Protein AF-A0A6V7WSK3-F1 (afdb_monomer_lite)

Sequence (96 aa):
MSAETRTNNNIIFVIPLVYVLLNFPYNLNITVINFFHLHKFDCWIPNLTFLNIFYINYATNFMLYTITSSQYREVFVQLWWLRKIPNRILIINLIM

Secondary structure (DSSP, 8-state):
--HHHHHHHHHHHHHHHHHHHHHHHHHHHHHHHHHTT-TTS-THHHHHHHHHHHHHHHHHHHHHHHHH-HHHHHHHHHHHHHTTS-THHHHHHHH-

Structure (mmCIF, N/CA/C/O backbone):
data_AF-A0A6V7WSK3-F1
#
_entry.id   AF-A0A6V7WSK3-F1
#
loop_
_atom_site.group_PDB
_atom_site.id
_atom_site.type_symbol
_atom_site.label_atom_id
_atom_site.label_alt_id
_atom_site.label_comp_id
_atom_site.label_asym_id
_atom_site.label_entity_id
_atom_site.label_seq_id
_atom_site.pdbx_PDB_ins_code
_atom_site.Cartn_x
_atom_site.Cartn_y
_atom_site.Cartn_z
_atom_site.occupancy
_atom_site.B_iso_or_equiv
_atom_site.auth_seq_id
_atom_site.auth_comp_id
_atom_site.auth_asym_id
_atom_site.auth_atom_id
_atom_site.pdbx_PDB_model_num
ATOM 1 N N . MET A 1 1 ? -24.771 -13.654 7.579 1.00 52.31 1 MET A N 1
ATOM 2 C CA . MET A 1 1 ? -23.318 -13.372 7.558 1.00 52.31 1 MET A CA 1
ATOM 3 C C . MET A 1 1 ? -23.090 -12.115 8.379 1.00 52.31 1 MET A C 1
ATOM 5 O O . MET A 1 1 ? -23.739 -11.119 8.076 1.00 52.31 1 MET A O 1
ATOM 9 N N . SER A 1 2 ? -22.308 -12.178 9.462 1.00 67.25 2 SER A N 1
ATOM 10 C CA . SER A 1 2 ? -22.125 -11.022 10.352 1.00 67.25 2 SER A CA 1
ATOM 11 C C . SER A 1 2 ? -21.280 -9.943 9.662 1.00 67.25 2 SER A C 1
ATOM 13 O O . SER A 1 2 ? -20.553 -10.225 8.703 1.00 67.25 2 SER A O 1
ATOM 15 N N . ALA A 1 3 ? -21.393 -8.693 10.117 1.00 60.94 3 ALA A N 1
ATOM 16 C CA . ALA A 1 3 ? -20.615 -7.578 9.574 1.00 60.94 3 ALA A CA 1
ATOM 17 C C . ALA A 1 3 ? -19.095 -7.836 9.651 1.00 60.94 3 ALA A C 1
ATOM 19 O O . ALA A 1 3 ? -18.377 -7.485 8.719 1.00 60.94 3 ALA A O 1
ATOM 20 N N . GLU A 1 4 ? -18.636 -8.549 10.686 1.00 59.78 4 GLU A N 1
ATOM 21 C CA . GLU A 1 4 ? -17.241 -8.983 10.863 1.00 59.78 4 GLU A CA 1
ATOM 22 C C . GLU A 1 4 ? -16.775 -10.009 9.827 1.00 59.78 4 GLU A C 1
ATOM 24 O O . GLU A 1 4 ? -15.646 -9.948 9.342 1.00 59.78 4 GLU A O 1
ATOM 29 N N . THR A 1 5 ? -17.635 -10.954 9.431 1.00 61.69 5 THR A N 1
ATOM 30 C CA . THR A 1 5 ? -17.261 -11.924 8.388 1.00 61.69 5 THR A CA 1
ATOM 31 C C . THR A 1 5 ? -17.111 -11.239 7.026 1.00 61.69 5 THR A C 1
ATOM 33 O O . THR A 1 5 ? -16.292 -11.646 6.206 1.00 61.69 5 THR A O 1
ATOM 36 N N . ARG A 1 6 ? -17.889 -10.175 6.775 1.00 60.34 6 ARG A N 1
ATOM 37 C CA . ARG A 1 6 ? -17.784 -9.354 5.559 1.00 60.34 6 ARG A CA 1
ATOM 38 C C . ARG A 1 6 ? -16.509 -8.508 5.533 1.00 60.34 6 ARG A C 1
ATOM 40 O O . ARG A 1 6 ? -15.861 -8.447 4.493 1.00 60.34 6 ARG A O 1
ATOM 47 N N . THR A 1 7 ? -16.131 -7.877 6.644 1.00 64.38 7 THR A N 1
ATOM 48 C CA . THR A 1 7 ? -14.900 -7.073 6.717 1.00 64.38 7 THR A CA 1
ATOM 49 C C . THR A 1 7 ? -13.646 -7.933 6.605 1.00 64.38 7 THR A C 1
ATOM 51 O O . THR A 1 7 ? -12.757 -7.587 5.831 1.00 64.38 7 THR A O 1
ATOM 54 N N . ASN A 1 8 ? -13.599 -9.089 7.272 1.00 65.50 8 ASN A N 1
ATOM 55 C CA . ASN A 1 8 ? -12.458 -10.003 7.173 1.00 65.50 8 ASN A CA 1
ATOM 56 C C . ASN A 1 8 ? -12.274 -10.558 5.758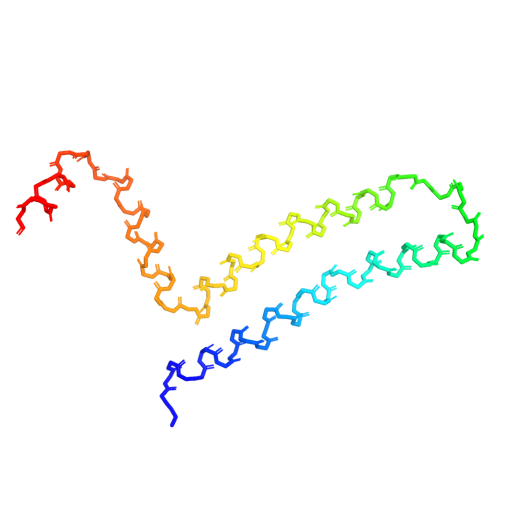 1.00 65.50 8 ASN A C 1
ATOM 58 O O . ASN A 1 8 ? -11.156 -10.569 5.249 1.00 65.50 8 ASN A O 1
ATOM 62 N N . ASN A 1 9 ? -13.361 -10.930 5.077 1.00 69.88 9 ASN A N 1
ATOM 63 C CA . ASN A 1 9 ? -13.266 -11.360 3.683 1.00 69.88 9 ASN A CA 1
ATOM 64 C C . ASN A 1 9 ? -12.776 -10.226 2.774 1.00 69.88 9 ASN A C 1
ATOM 66 O O . ASN A 1 9 ? -11.911 -10.455 1.935 1.00 69.88 9 ASN A O 1
ATOM 70 N N . ASN A 1 10 ? -13.248 -8.992 2.973 1.00 69.31 10 ASN A N 1
ATOM 71 C CA . ASN A 1 10 ? -12.769 -7.851 2.191 1.00 69.31 10 ASN A CA 1
ATOM 72 C C . ASN A 1 10 ? -11.271 -7.587 2.408 1.00 69.31 10 ASN A C 1
ATOM 74 O O . ASN A 1 10 ? -10.570 -7.305 1.444 1.00 69.31 10 ASN A O 1
ATOM 78 N N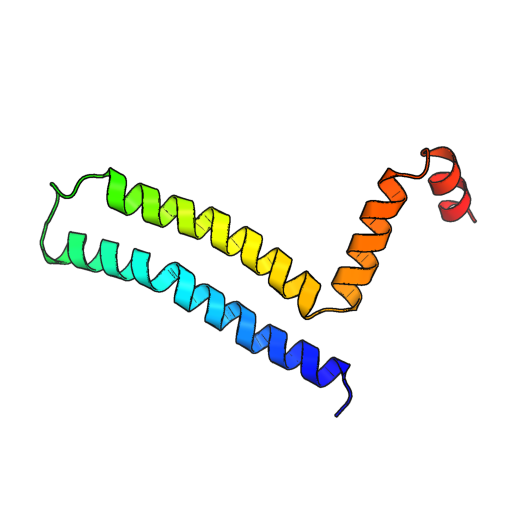 . ILE A 1 11 ? -10.756 -7.729 3.633 1.00 74.00 11 ILE A N 1
ATOM 79 C CA . ILE A 1 11 ? -9.321 -7.579 3.935 1.00 74.00 11 ILE A CA 1
ATOM 80 C C . ILE A 1 11 ? -8.481 -8.587 3.147 1.00 74.00 11 ILE A C 1
ATOM 82 O O . ILE A 1 11 ? -7.482 -8.211 2.532 1.00 74.00 11 ILE A O 1
ATOM 86 N N . ILE A 1 12 ? -8.918 -9.849 3.128 1.00 76.69 12 ILE A N 1
ATOM 87 C CA . ILE A 1 12 ? -8.211 -10.953 2.466 1.00 76.69 12 ILE A CA 1
ATOM 88 C C . ILE A 1 12 ? -8.109 -10.734 0.951 1.00 76.69 12 ILE A C 1
ATOM 90 O O . ILE A 1 12 ? -7.120 -11.147 0.354 1.00 76.69 12 ILE A O 1
ATOM 94 N N . PHE A 1 13 ? -9.075 -10.055 0.324 1.00 79.19 13 PHE A N 1
ATOM 95 C CA . PHE A 1 13 ? -9.030 -9.764 -1.115 1.00 79.19 13 PHE A CA 1
ATOM 96 C C . PHE A 1 13 ? -8.399 -8.409 -1.452 1.00 79.19 13 PHE A C 1
ATOM 98 O O . PHE A 1 13 ? -7.664 -8.303 -2.433 1.00 79.19 13 PHE A O 1
ATOM 105 N N . VAL A 1 14 ? -8.652 -7.370 -0.654 1.00 81.12 14 VAL A N 1
ATOM 106 C CA . VAL A 1 14 ? -8.209 -6.001 -0.960 1.00 81.12 14 VAL A CA 1
ATOM 107 C C . VAL A 1 14 ? -6.702 -5.837 -0.761 1.00 81.12 14 VAL A C 1
ATOM 109 O O . VAL A 1 14 ? -6.059 -5.200 -1.592 1.00 81.12 14 VAL A O 1
ATOM 112 N N . ILE A 1 15 ? -6.115 -6.432 0.284 1.00 79.81 15 ILE A N 1
ATOM 113 C CA . ILE A 1 15 ? -4.674 -6.291 0.552 1.00 79.81 15 ILE A CA 1
ATOM 114 C C . ILE A 1 15 ? -3.826 -6.906 -0.577 1.00 79.81 15 ILE A C 1
ATOM 116 O O . ILE A 1 15 ? -2.972 -6.198 -1.119 1.00 79.81 15 ILE A O 1
ATOM 120 N N . PRO A 1 16 ? -4.059 -8.160 -1.018 1.00 81.88 16 PRO A N 1
ATOM 121 C CA . PRO A 1 16 ? -3.310 -8.727 -2.138 1.00 81.88 16 PRO A CA 1
ATOM 122 C C . PRO A 1 16 ? -3.545 -7.984 -3.455 1.00 81.88 16 PRO A C 1
ATOM 124 O O . PRO A 1 16 ? -2.605 -7.801 -4.225 1.00 81.88 16 PRO A O 1
ATOM 127 N N . LEU A 1 17 ? -4.772 -7.515 -3.712 1.00 83.25 17 LEU A N 1
ATOM 128 C CA . LEU A 1 17 ? -5.092 -6.753 -4.922 1.00 83.25 17 LEU A CA 1
ATOM 129 C C . LEU A 1 17 ? -4.275 -5.456 -4.996 1.00 83.25 17 LEU A C 1
ATOM 131 O O . LEU A 1 17 ? -3.640 -5.170 -6.010 1.00 83.25 17 LEU A O 1
ATOM 135 N N . VAL A 1 18 ? -4.264 -4.687 -3.907 1.00 83.50 18 VAL A N 1
ATOM 136 C CA . VAL A 1 18 ? -3.508 -3.434 -3.804 1.00 83.50 18 VAL A CA 1
ATOM 137 C C . VAL A 1 18 ? -2.008 -3.698 -3.903 1.00 83.50 18 VAL A C 1
ATOM 139 O O . VAL A 1 18 ? -1.305 -2.972 -4.604 1.00 83.50 18 VAL A O 1
ATOM 142 N N . TYR A 1 19 ? -1.523 -4.775 -3.282 1.00 82.69 19 TYR A N 1
ATOM 143 C CA . TYR A 1 19 ? -0.131 -5.194 -3.404 1.00 82.69 19 TYR A CA 1
ATOM 144 C C . TYR A 1 19 ? 0.257 -5.466 -4.865 1.00 82.69 19 TYR A C 1
ATOM 146 O O . TYR A 1 19 ? 1.287 -4.971 -5.324 1.00 82.69 19 TYR A O 1
ATOM 154 N N . VAL A 1 20 ? -0.559 -6.209 -5.617 1.00 83.31 20 VAL A N 1
ATOM 155 C CA . VAL A 1 20 ? -0.290 -6.498 -7.034 1.00 83.31 20 VAL A CA 1
ATOM 156 C C . VAL A 1 20 ? -0.307 -5.215 -7.863 1.00 83.31 20 VAL A C 1
ATOM 158 O O . VAL A 1 20 ? 0.629 -4.985 -8.624 1.00 83.31 20 VAL A O 1
ATOM 161 N N . LEU A 1 21 ? -1.312 -4.352 -7.684 1.00 83.38 21 LEU A N 1
ATOM 162 C CA . LEU A 1 21 ? -1.429 -3.095 -8.433 1.00 83.38 21 LEU A CA 1
ATOM 163 C C . LEU A 1 21 ? -0.248 -2.151 -8.192 1.00 83.38 21 LEU A C 1
ATOM 165 O O . LEU A 1 21 ? 0.239 -1.533 -9.135 1.00 83.38 21 LEU A O 1
ATOM 169 N N . LEU A 1 22 ? 0.236 -2.061 -6.951 1.00 81.00 22 LEU A N 1
ATOM 170 C CA . LEU A 1 22 ? 1.381 -1.217 -6.616 1.00 81.00 22 LEU A CA 1
ATOM 171 C C . LEU A 1 22 ? 2.699 -1.795 -7.144 1.00 81.00 22 LEU A C 1
ATOM 173 O O . LEU A 1 22 ? 3.538 -1.035 -7.612 1.00 81.00 22 LEU A O 1
ATOM 177 N N . ASN A 1 23 ? 2.894 -3.116 -7.117 1.00 80.50 23 ASN A N 1
ATOM 178 C CA . ASN A 1 23 ? 4.150 -3.736 -7.562 1.00 80.50 23 ASN A CA 1
ATOM 179 C C . ASN A 1 23 ? 4.227 -3.973 -9.081 1.00 80.50 23 ASN A C 1
ATOM 181 O O . ASN A 1 23 ? 5.325 -4.099 -9.628 1.00 80.50 23 ASN A O 1
ATOM 185 N N . PHE A 1 24 ? 3.088 -4.031 -9.776 1.00 81.88 24 PHE A N 1
ATOM 186 C CA . PHE A 1 24 ? 3.025 -4.328 -11.209 1.00 81.88 24 PHE A CA 1
ATOM 187 C C . PHE A 1 24 ? 3.881 -3.386 -12.081 1.00 81.88 24 PHE A C 1
ATOM 189 O O . PHE A 1 24 ? 4.665 -3.900 -12.883 1.00 81.88 24 PHE A O 1
ATOM 196 N N . PRO A 1 25 ? 3.838 -2.046 -11.914 1.00 79.06 25 PRO A N 1
ATOM 197 C CA . PRO A 1 25 ? 4.632 -1.131 -12.734 1.00 79.06 25 PRO A CA 1
ATOM 198 C C . PRO A 1 25 ? 6.140 -1.356 -12.598 1.00 79.06 25 PRO A C 1
ATOM 200 O O . PRO A 1 25 ? 6.863 -1.285 -13.586 1.00 79.06 25 PRO A O 1
ATOM 203 N N . TYR A 1 26 ? 6.624 -1.667 -11.393 1.00 78.12 26 TYR A N 1
ATOM 204 C CA . TYR A 1 26 ? 8.045 -1.916 -11.145 1.00 78.12 26 TYR A CA 1
ATOM 205 C C . TYR A 1 26 ? 8.527 -3.234 -11.738 1.00 78.12 26 TYR A C 1
ATOM 207 O O . TYR A 1 26 ? 9.550 -3.258 -12.421 1.00 78.12 26 TYR A O 1
ATOM 215 N N . ASN A 1 27 ? 7.756 -4.309 -11.558 1.00 80.31 27 ASN A N 1
ATOM 216 C CA . ASN A 1 27 ? 8.074 -5.606 -12.153 1.00 80.31 27 ASN A CA 1
ATOM 217 C C . ASN A 1 27 ? 8.080 -5.538 -13.688 1.00 80.31 27 ASN A C 1
ATOM 219 O O . ASN A 1 27 ? 8.949 -6.127 -14.334 1.00 80.31 27 ASN A O 1
ATOM 223 N N . LEU A 1 28 ? 7.151 -4.778 -14.277 1.00 82.19 28 LEU A N 1
ATOM 224 C CA . LEU A 1 28 ? 7.116 -4.531 -15.717 1.00 82.19 28 LEU A CA 1
ATOM 225 C C . LEU A 1 28 ? 8.348 -3.737 -16.172 1.00 82.19 28 LEU A C 1
ATOM 227 O O . LEU A 1 28 ? 8.992 -4.124 -17.144 1.00 82.19 28 LEU A O 1
ATOM 231 N N . ASN A 1 29 ? 8.727 -2.687 -15.439 1.00 76.75 29 ASN A N 1
ATOM 232 C CA . ASN A 1 29 ? 9.887 -1.858 -15.768 1.00 76.75 29 ASN A CA 1
ATOM 233 C C . ASN A 1 29 ? 11.201 -2.662 -15.741 1.00 76.75 29 ASN A C 1
ATOM 235 O O . ASN A 1 29 ? 11.982 -2.599 -16.687 1.00 76.75 29 ASN A O 1
ATOM 239 N N . ILE A 1 30 ? 11.410 -3.503 -14.718 1.00 77.50 30 ILE A N 1
ATOM 240 C CA . ILE A 1 30 ? 12.576 -4.404 -14.649 1.00 77.50 30 ILE A CA 1
ATOM 241 C C . ILE A 1 30 ? 12.590 -5.382 -15.823 1.00 77.50 30 ILE A C 1
ATOM 243 O O . ILE A 1 30 ? 13.637 -5.612 -16.428 1.00 77.50 30 ILE A O 1
ATOM 247 N N . THR A 1 31 ? 11.434 -5.958 -16.153 1.00 81.12 31 THR A N 1
ATOM 248 C CA . THR A 1 31 ? 11.328 -6.947 -17.230 1.00 81.12 31 THR A CA 1
ATOM 249 C C . THR A 1 31 ? 11.669 -6.320 -18.581 1.00 81.12 31 THR A C 1
ATOM 251 O O . THR A 1 31 ? 12.429 -6.907 -19.345 1.00 81.12 31 THR A O 1
ATOM 254 N N . VAL A 1 32 ? 11.184 -5.105 -18.856 1.00 80.38 32 VAL A N 1
ATOM 255 C CA . VAL A 1 32 ? 11.507 -4.352 -20.079 1.00 80.38 32 VAL A CA 1
ATOM 256 C C . VAL A 1 32 ? 12.998 -4.004 -20.137 1.00 80.38 32 VAL A C 1
ATOM 258 O O . VAL A 1 32 ? 13.633 -4.231 -21.165 1.00 80.38 32 VAL A O 1
ATOM 261 N N . ILE A 1 33 ? 13.588 -3.519 -19.040 1.00 77.38 33 ILE A N 1
ATOM 262 C CA . ILE A 1 33 ? 15.023 -3.188 -18.986 1.00 77.38 33 ILE A CA 1
ATOM 263 C C . ILE A 1 33 ? 15.884 -4.422 -19.280 1.00 77.38 33 ILE A C 1
ATOM 265 O O . ILE A 1 33 ? 16.804 -4.348 -20.099 1.00 77.38 33 ILE A O 1
ATOM 269 N N . ASN A 1 34 ? 15.557 -5.554 -18.649 1.00 76.69 34 ASN A N 1
ATOM 270 C CA . ASN A 1 34 ? 16.278 -6.810 -18.829 1.00 76.69 34 ASN A CA 1
ATOM 271 C C . ASN A 1 34 ? 16.094 -7.385 -20.240 1.00 76.69 34 ASN A C 1
ATOM 273 O O . ASN A 1 34 ? 17.058 -7.873 -20.820 1.00 76.69 34 ASN A O 1
ATOM 277 N N . PHE A 1 35 ? 14.884 -7.313 -20.804 1.00 80.25 35 PHE A N 1
ATOM 278 C CA . PHE A 1 35 ? 14.576 -7.872 -22.123 1.00 80.25 35 PHE A CA 1
ATOM 279 C C . PHE A 1 35 ? 15.246 -7.100 -23.265 1.00 80.25 35 PHE A C 1
ATOM 281 O O . PHE A 1 35 ? 15.752 -7.699 -24.209 1.00 80.25 35 PHE A O 1
ATOM 288 N N . PHE A 1 36 ? 15.280 -5.770 -23.180 1.00 79.75 36 PHE A N 1
ATOM 289 C CA . PHE A 1 36 ? 15.853 -4.924 -24.229 1.00 79.75 36 PHE A CA 1
ATOM 290 C C . PHE A 1 36 ? 17.335 -4.575 -24.002 1.00 79.75 36 PHE A C 1
ATOM 292 O O . PHE A 1 36 ? 17.882 -3.763 -24.747 1.00 79.75 36 PHE A O 1
ATOM 299 N N . HIS A 1 37 ? 17.995 -5.155 -22.987 1.00 67.94 37 HIS A N 1
ATOM 300 C CA . HIS A 1 37 ? 19.373 -4.817 -22.592 1.00 67.94 37 HIS A CA 1
ATOM 301 C C . HIS A 1 37 ? 19.606 -3.303 -22.467 1.00 67.94 37 HIS A C 1
ATOM 303 O O . HIS A 1 37 ? 20.664 -2.766 -22.812 1.00 67.94 37 HIS A O 1
ATOM 309 N N . LEU A 1 38 ? 18.596 -2.595 -21.961 1.00 67.62 38 LEU A N 1
ATOM 310 C CA . LEU A 1 38 ? 18.587 -1.144 -21.837 1.00 67.62 38 LEU A CA 1
ATOM 311 C C . LEU A 1 38 ? 19.400 -0.710 -20.610 1.00 67.62 38 LEU A C 1
ATOM 313 O O . LEU A 1 38 ? 18.901 -0.047 -19.708 1.00 67.62 38 LEU A O 1
ATOM 317 N N . HIS A 1 39 ? 20.688 -1.056 -20.578 1.00 62.53 39 HIS A N 1
ATOM 318 C CA . HIS A 1 39 ? 21.606 -0.726 -19.481 1.00 62.53 39 HIS A CA 1
ATOM 319 C C . HIS A 1 39 ? 21.846 0.784 -19.308 1.00 62.53 39 HIS A C 1
ATOM 321 O O . HIS A 1 39 ? 22.433 1.200 -18.314 1.00 62.53 39 HIS A O 1
ATOM 327 N N . LYS A 1 40 ? 21.402 1.604 -20.270 1.00 59.66 40 LYS A N 1
ATOM 328 C CA . LYS A 1 40 ? 21.477 3.070 -20.223 1.00 59.66 40 LYS A CA 1
ATOM 329 C C . LYS A 1 40 ? 20.179 3.748 -19.786 1.00 59.66 40 LYS A C 1
ATOM 331 O O . LYS A 1 40 ? 20.150 4.974 -19.768 1.00 59.66 40 LYS A O 1
ATOM 336 N N . PHE A 1 41 ? 19.115 3.004 -19.469 1.00 58.25 41 PHE A N 1
ATOM 337 C CA . PHE A 1 41 ? 17.952 3.636 -18.849 1.00 58.25 41 PHE A CA 1
ATOM 338 C C . PHE A 1 41 ? 18.392 4.243 -17.521 1.00 58.25 41 PHE A C 1
ATOM 340 O O . PHE A 1 41 ? 18.948 3.540 -16.676 1.00 58.25 41 PHE A O 1
ATOM 347 N N . ASP A 1 42 ? 18.182 5.553 -17.386 1.00 59.59 42 ASP A N 1
ATOM 348 C CA . ASP A 1 42 ? 18.532 6.335 -16.210 1.00 59.59 42 ASP A CA 1
ATOM 349 C C . ASP A 1 42 ? 18.160 5.562 -14.943 1.00 59.59 42 ASP A C 1
ATOM 351 O O . ASP A 1 42 ? 16.983 5.322 -14.664 1.00 59.59 42 ASP A O 1
ATOM 355 N N . CYS A 1 43 ? 19.174 5.170 -14.168 1.00 62.50 43 CYS A N 1
ATOM 356 C CA . CYS A 1 43 ? 19.050 4.404 -12.922 1.00 62.50 43 CYS A CA 1
ATOM 357 C C . CYS A 1 43 ? 18.085 5.043 -11.902 1.00 62.50 43 CYS A C 1
ATOM 359 O O . CYS A 1 43 ? 17.633 4.400 -10.955 1.00 62.50 43 CYS A O 1
ATOM 361 N N . TRP A 1 44 ? 17.727 6.301 -12.136 1.00 63.88 44 TRP A N 1
ATOM 362 C CA . TRP A 1 44 ? 16.714 7.080 -11.448 1.00 63.88 44 TRP A CA 1
ATOM 363 C C . TRP A 1 44 ? 15.301 6.514 -11.587 1.00 63.88 44 TRP A C 1
ATOM 365 O O . TRP A 1 44 ? 14.583 6.481 -10.593 1.00 63.88 44 TRP A O 1
ATOM 375 N N . ILE A 1 45 ? 14.892 6.043 -12.771 1.00 68.44 45 ILE A N 1
ATOM 376 C CA . ILE A 1 45 ? 13.510 5.587 -13.002 1.00 68.44 45 ILE A CA 1
ATOM 377 C C . ILE A 1 45 ? 13.217 4.308 -12.196 1.00 68.44 45 ILE A C 1
ATOM 379 O O . ILE A 1 45 ? 12.247 4.322 -11.433 1.00 68.44 45 ILE A O 1
ATOM 383 N N . PRO A 1 46 ? 14.047 3.242 -12.255 1.00 67.19 46 PRO A N 1
ATOM 384 C CA . PRO A 1 46 ? 13.843 2.047 -11.436 1.00 67.19 46 PRO A CA 1
ATOM 385 C C . PRO A 1 46 ? 13.891 2.350 -9.934 1.00 67.19 46 PRO A C 1
ATOM 387 O O . PRO A 1 46 ? 13.035 1.870 -9.189 1.00 67.19 46 PRO A O 1
ATOM 390 N N . ASN A 1 47 ? 14.828 3.199 -9.496 1.00 69.62 47 ASN A N 1
ATOM 391 C CA . ASN A 1 47 ? 14.972 3.584 -8.089 1.00 69.62 47 ASN A CA 1
ATOM 392 C C . ASN A 1 47 ? 13.770 4.380 -7.568 1.00 69.62 47 ASN A C 1
ATOM 394 O O . ASN A 1 47 ? 13.274 4.089 -6.481 1.00 69.62 47 ASN A O 1
ATOM 398 N N . LEU A 1 48 ? 13.259 5.344 -8.338 1.00 70.94 48 LEU A N 1
ATOM 399 C CA . LEU A 1 48 ? 12.063 6.107 -7.975 1.00 70.94 48 LEU A CA 1
ATOM 400 C C . LEU A 1 48 ? 10.825 5.216 -7.926 1.00 70.94 48 LEU A C 1
ATOM 402 O O . LEU A 1 48 ? 10.023 5.348 -7.003 1.00 70.94 48 LEU A O 1
ATOM 406 N N . THR A 1 49 ? 10.673 4.286 -8.876 1.00 72.31 49 THR A N 1
ATOM 407 C CA . THR A 1 49 ? 9.569 3.318 -8.825 1.00 72.31 49 THR A CA 1
ATOM 408 C C . THR A 1 49 ? 9.676 2.396 -7.615 1.00 72.31 49 THR A C 1
ATOM 410 O O . THR A 1 49 ? 8.681 2.210 -6.924 1.00 72.31 49 THR A O 1
ATOM 413 N N . PHE A 1 50 ? 10.869 1.891 -7.288 1.00 73.69 50 PHE A N 1
ATOM 414 C CA . PHE A 1 50 ? 11.082 1.051 -6.109 1.00 73.69 50 PHE A CA 1
ATOM 415 C C . PHE A 1 50 ? 10.747 1.790 -4.810 1.00 73.69 50 PHE A C 1
ATOM 417 O O . PHE A 1 50 ? 10.001 1.286 -3.973 1.00 73.69 50 PHE A O 1
ATOM 424 N N . LEU A 1 51 ? 11.268 3.009 -4.661 1.00 74.06 51 LEU A N 1
ATOM 425 C CA . LEU A 1 51 ? 11.115 3.799 -3.447 1.00 74.06 51 LEU A CA 1
ATOM 426 C C . LEU A 1 51 ? 9.657 4.225 -3.232 1.00 74.06 51 LEU A C 1
ATOM 428 O O . LEU A 1 51 ? 9.126 4.070 -2.132 1.00 74.06 51 LEU A O 1
ATOM 432 N N . ASN A 1 52 ? 8.983 4.684 -4.292 1.00 69.69 52 ASN A N 1
ATOM 433 C CA . ASN A 1 52 ? 7.557 4.998 -4.230 1.00 69.69 52 ASN A CA 1
ATOM 434 C C . ASN A 1 52 ? 6.732 3.767 -3.865 1.00 69.69 52 ASN A C 1
ATOM 436 O O . ASN A 1 52 ? 5.866 3.861 -3.004 1.00 69.69 52 ASN A O 1
ATOM 440 N N . ILE A 1 53 ? 7.014 2.605 -4.452 1.00 79.06 53 ILE A N 1
ATOM 441 C CA . ILE A 1 53 ? 6.264 1.387 -4.135 1.00 79.06 53 ILE A CA 1
ATOM 442 C C . ILE A 1 53 ? 6.498 0.968 -2.693 1.00 79.06 53 ILE A C 1
ATOM 444 O O . ILE A 1 53 ? 5.534 0.656 -2.006 1.00 79.06 53 ILE A O 1
ATOM 448 N N . PHE A 1 54 ? 7.733 1.007 -2.197 1.00 74.69 54 PHE A N 1
ATOM 449 C CA . PHE A 1 54 ? 8.024 0.598 -0.828 1.00 74.69 54 PHE A CA 1
ATOM 450 C C . PHE A 1 54 ? 7.286 1.468 0.201 1.00 74.69 54 PHE A C 1
ATOM 452 O O . PHE A 1 54 ? 6.584 0.946 1.071 1.00 74.69 54 PHE A O 1
ATOM 459 N N . TYR A 1 55 ? 7.379 2.795 0.071 1.00 76.69 55 TYR A N 1
ATOM 460 C CA . TYR A 1 55 ? 6.731 3.714 1.007 1.00 76.69 55 TYR A CA 1
ATOM 461 C C . TYR A 1 55 ? 5.209 3.734 0.863 1.00 76.69 55 TYR A C 1
ATOM 463 O O . TYR A 1 55 ? 4.499 3.695 1.871 1.00 76.69 55 TYR A O 1
ATOM 471 N N . ILE A 1 56 ? 4.695 3.755 -0.371 1.00 81.06 56 ILE A N 1
ATOM 472 C CA . ILE A 1 56 ? 3.250 3.789 -0.616 1.00 81.06 56 ILE A CA 1
ATOM 473 C C . ILE A 1 56 ? 2.617 2.480 -0.155 1.00 81.06 56 ILE A C 1
ATOM 475 O O . ILE A 1 56 ? 1.622 2.525 0.551 1.00 81.06 56 ILE A O 1
ATOM 479 N N . ASN A 1 57 ? 3.211 1.323 -0.444 1.00 79.38 57 ASN A N 1
ATOM 480 C CA . ASN A 1 57 ? 2.636 0.030 -0.068 1.00 79.38 57 ASN A CA 1
ATOM 481 C C . ASN A 1 57 ? 2.549 -0.134 1.459 1.00 79.38 57 ASN A C 1
ATOM 483 O O . ASN A 1 57 ? 1.523 -0.567 1.983 1.00 79.38 57 ASN A O 1
ATOM 487 N N . TYR A 1 58 ? 3.566 0.314 2.201 1.00 77.38 58 TYR A N 1
ATOM 488 C CA . TYR A 1 58 ? 3.516 0.297 3.665 1.00 77.38 58 TYR A CA 1
ATOM 489 C C . TYR A 1 58 ? 2.433 1.236 4.224 1.00 77.38 58 TYR A C 1
ATOM 491 O O . TYR A 1 58 ? 1.648 0.842 5.091 1.00 77.38 58 TYR A O 1
ATOM 499 N N . ALA A 1 59 ? 2.340 2.460 3.694 1.00 82.69 59 ALA A N 1
ATOM 500 C CA . ALA A 1 59 ? 1.317 3.424 4.094 1.00 82.69 59 ALA A CA 1
ATOM 501 C C . ALA A 1 59 ? -0.102 2.953 3.729 1.00 82.69 59 ALA A C 1
ATOM 503 O O . ALA A 1 59 ? -1.032 3.091 4.526 1.00 82.69 59 ALA A O 1
ATOM 504 N N . THR A 1 60 ? -0.276 2.355 2.550 1.00 82.69 60 THR A N 1
ATOM 505 C CA . THR A 1 60 ? -1.563 1.837 2.091 1.00 82.69 60 THR A CA 1
ATOM 506 C C . THR A 1 60 ? -2.008 0.647 2.928 1.00 82.69 60 THR A C 1
ATOM 508 O O . THR A 1 60 ? -3.174 0.604 3.303 1.00 82.69 60 THR A O 1
ATOM 511 N N . ASN A 1 61 ? -1.109 -0.263 3.314 1.00 81.19 61 ASN A N 1
ATOM 512 C CA . ASN A 1 61 ? -1.455 -1.349 4.235 1.00 81.19 61 ASN A CA 1
ATOM 513 C C . ASN A 1 61 ? -1.988 -0.801 5.564 1.00 81.19 61 ASN A C 1
ATOM 515 O O . ASN A 1 61 ? -3.049 -1.224 6.021 1.00 81.19 61 ASN A O 1
ATOM 519 N N . PHE A 1 62 ? -1.314 0.194 6.145 1.00 81.44 62 PHE A N 1
ATOM 520 C CA . PHE A 1 62 ? -1.785 0.850 7.365 1.00 81.44 62 PHE A CA 1
ATOM 521 C C . PHE A 1 62 ? -3.177 1.491 7.194 1.00 81.44 62 PHE A C 1
ATOM 523 O O . PHE A 1 62 ? -4.063 1.294 8.032 1.00 81.44 62 PHE A O 1
ATOM 530 N N . MET A 1 63 ? -3.404 2.219 6.093 1.00 84.19 63 MET A N 1
ATOM 531 C CA . MET A 1 63 ? -4.714 2.810 5.790 1.00 84.19 63 MET A CA 1
ATOM 532 C C . MET A 1 63 ? -5.800 1.750 5.605 1.00 84.19 63 MET A C 1
ATOM 534 O O . MET A 1 63 ? -6.891 1.899 6.153 1.00 84.19 63 MET A O 1
ATOM 538 N N . LEU A 1 64 ? -5.500 0.671 4.878 1.00 83.06 64 LEU A N 1
ATOM 539 C CA . LEU A 1 64 ? -6.427 -0.432 4.657 1.00 83.06 64 LEU A CA 1
ATOM 540 C C . LEU A 1 64 ? -6.856 -1.031 5.989 1.00 83.06 64 LEU A C 1
ATOM 542 O O . LEU A 1 64 ? -8.046 -1.005 6.282 1.00 83.06 64 LEU A O 1
ATOM 546 N N . TYR A 1 65 ? -5.912 -1.442 6.841 1.00 80.88 65 TYR A N 1
ATOM 547 C CA . TYR A 1 65 ? -6.233 -1.995 8.160 1.00 80.88 65 TYR A CA 1
ATOM 548 C C . TYR A 1 65 ? -7.065 -1.039 9.022 1.00 80.88 65 TYR A C 1
ATOM 550 O O . TYR A 1 65 ? -7.996 -1.481 9.694 1.00 80.88 65 TYR A O 1
ATOM 558 N N . THR A 1 66 ? -6.794 0.266 8.960 1.00 80.38 66 THR A N 1
ATOM 559 C CA . THR A 1 66 ? -7.556 1.285 9.703 1.00 80.38 66 THR A CA 1
ATOM 560 C C . THR A 1 66 ? -9.003 1.427 9.211 1.00 80.38 66 THR A C 1
ATOM 562 O O . THR A 1 66 ? -9.911 1.676 10.009 1.00 80.38 66 THR A O 1
ATOM 565 N N . ILE A 1 67 ? -9.238 1.279 7.904 1.00 80.31 67 ILE A N 1
ATOM 566 C CA . ILE A 1 67 ? -10.568 1.404 7.290 1.00 80.31 67 ILE A CA 1
ATOM 567 C C . ILE A 1 67 ? -11.374 0.114 7.464 1.00 80.31 67 ILE A C 1
ATOM 569 O O . ILE A 1 67 ? -12.565 0.164 7.773 1.00 80.31 67 ILE A O 1
ATOM 573 N N . THR A 1 68 ? -10.742 -1.040 7.257 1.00 77.81 68 THR A N 1
ATOM 574 C CA . THR A 1 68 ? -11.441 -2.322 7.130 1.00 77.81 68 THR A CA 1
ATOM 575 C C . THR A 1 68 ? -11.551 -3.097 8.438 1.00 77.81 68 THR A C 1
ATOM 577 O O . THR A 1 68 ? -12.482 -3.887 8.573 1.00 77.81 68 THR A O 1
ATOM 580 N N . SER A 1 69 ? -10.641 -2.903 9.400 1.00 79.88 69 SER A N 1
ATOM 581 C CA . SER A 1 69 ? -10.665 -3.606 10.688 1.00 79.88 69 SER A CA 1
ATOM 582 C C . SER A 1 69 ? -11.047 -2.661 11.828 1.00 79.88 69 SER A C 1
ATOM 584 O O . SER A 1 69 ? -10.280 -1.782 12.227 1.00 79.88 69 SER A O 1
ATOM 586 N N . SER A 1 70 ? -12.243 -2.864 12.388 1.00 77.56 70 SER A N 1
ATOM 587 C CA . SER A 1 70 ? -12.695 -2.162 13.596 1.00 77.56 70 SER A CA 1
ATOM 588 C C . SER A 1 70 ? -11.772 -2.436 14.783 1.00 77.56 70 SER A C 1
ATOM 590 O O . SER A 1 70 ? -11.400 -1.500 15.483 1.00 77.56 70 SER A O 1
ATOM 592 N N . GLN A 1 71 ? -11.331 -3.686 14.946 1.00 79.62 71 GLN A N 1
ATOM 593 C CA . GLN A 1 71 ? -10.424 -4.099 16.017 1.00 79.62 71 GLN A CA 1
ATOM 594 C C . GLN A 1 71 ? -9.057 -3.408 15.909 1.00 79.62 71 GLN A C 1
ATOM 596 O O . GLN A 1 71 ? -8.533 -2.907 16.902 1.00 79.62 71 GLN A O 1
ATOM 601 N N . TYR A 1 72 ? -8.493 -3.316 14.697 1.00 81.31 72 TYR A N 1
ATOM 602 C CA . TYR A 1 72 ? -7.233 -2.599 14.476 1.00 81.31 72 TYR A CA 1
ATOM 603 C C . TYR A 1 72 ? -7.368 -1.113 14.826 1.00 81.31 72 TYR A C 1
ATOM 605 O O . TYR A 1 72 ? -6.507 -0.546 15.498 1.00 81.31 72 TYR A O 1
ATOM 613 N N . ARG A 1 73 ? -8.479 -0.489 14.421 1.00 82.06 73 ARG A N 1
ATOM 614 C CA . ARG A 1 73 ? -8.776 0.913 14.727 1.00 82.06 73 ARG A CA 1
ATOM 615 C C . ARG A 1 73 ? -8.927 1.160 16.228 1.00 82.06 73 ARG A C 1
ATOM 617 O O . ARG A 1 73 ? -8.403 2.153 16.722 1.00 82.06 73 ARG A O 1
ATOM 624 N N . GLU A 1 74 ? -9.612 0.282 16.952 1.00 81.50 74 GLU A N 1
ATOM 625 C CA . GLU A 1 74 ? -9.783 0.394 18.405 1.00 81.50 74 GLU A CA 1
ATOM 626 C C . GLU A 1 74 ? -8.444 0.312 19.143 1.00 81.50 74 GLU A C 1
ATOM 628 O O . GLU A 1 74 ? -8.130 1.200 19.936 1.00 81.50 74 GLU A O 1
ATOM 633 N N . VAL A 1 75 ? -7.610 -0.682 18.818 1.00 82.19 75 VAL A N 1
ATOM 634 C CA . VAL A 1 75 ? -6.261 -0.819 19.393 1.00 82.19 75 VAL A CA 1
ATOM 635 C C . VAL A 1 75 ? -5.390 0.389 19.043 1.00 82.19 75 VAL A C 1
ATOM 637 O O . VAL A 1 75 ? -4.697 0.928 19.905 1.00 82.19 75 VAL A O 1
ATOM 640 N N . PHE A 1 76 ? -5.448 0.871 17.799 1.00 82.88 76 PHE A N 1
ATOM 641 C CA . PHE A 1 76 ? -4.701 2.055 17.381 1.00 82.88 76 PHE A CA 1
ATOM 642 C C . PHE A 1 76 ? -5.116 3.308 18.163 1.00 82.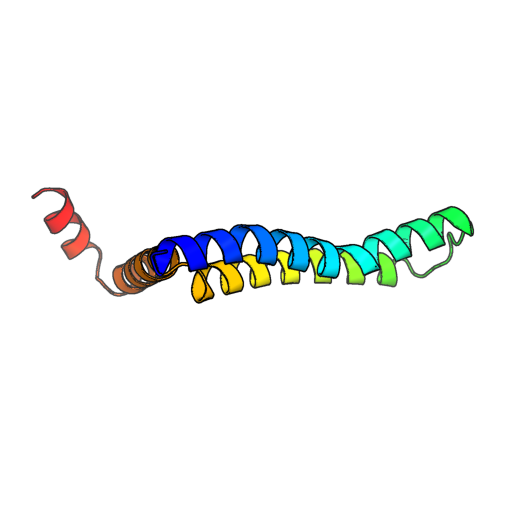88 76 PHE A C 1
ATOM 644 O O . PHE A 1 76 ? -4.258 4.048 18.645 1.00 82.88 76 PHE A O 1
ATOM 651 N N . VAL A 1 77 ? -6.421 3.536 18.341 1.00 81.25 77 VAL A N 1
ATOM 652 C CA . VAL A 1 77 ? -6.939 4.662 19.131 1.00 81.25 77 VAL A CA 1
ATOM 653 C C . VAL A 1 77 ? -6.508 4.542 20.592 1.00 81.25 77 VAL A C 1
ATOM 655 O O . VAL A 1 77 ? -6.085 5.544 21.164 1.00 81.25 77 VAL A O 1
ATOM 658 N N . GLN A 1 78 ? -6.543 3.343 21.179 1.00 79.31 78 GLN A N 1
ATOM 659 C CA . GLN A 1 78 ? -6.059 3.104 22.541 1.00 79.31 78 GLN A CA 1
ATOM 660 C C . GLN A 1 78 ? -4.569 3.438 22.675 1.00 79.31 78 GLN A C 1
ATOM 662 O O . GLN A 1 78 ? -4.199 4.221 23.546 1.00 79.31 78 GLN A O 1
ATOM 667 N N . LEU A 1 79 ? -3.716 2.934 21.779 1.00 79.88 79 LEU A N 1
ATOM 668 C CA . LEU A 1 79 ? -2.280 3.243 21.767 1.00 79.88 79 LEU A CA 1
ATOM 669 C C . LEU A 1 79 ? -2.011 4.744 21.575 1.00 79.88 79 LEU A C 1
ATOM 671 O O . LEU A 1 79 ? -1.142 5.317 22.236 1.00 79.88 79 LEU A O 1
ATOM 675 N N . TRP A 1 80 ? -2.785 5.407 20.714 1.00 78.56 80 TRP A N 1
ATOM 676 C CA . TRP A 1 80 ? -2.683 6.848 20.485 1.00 78.56 80 TRP A CA 1
ATOM 677 C C . TRP A 1 80 ? -3.115 7.672 21.706 1.00 78.56 80 TRP A C 1
ATOM 679 O O . TRP A 1 80 ? -2.502 8.694 22.021 1.00 78.56 80 TRP A O 1
ATOM 689 N N . TRP A 1 81 ? -4.153 7.227 22.416 1.00 70.94 81 TRP A N 1
ATOM 690 C CA . TRP A 1 81 ? -4.642 7.859 23.642 1.00 70.94 81 TRP A CA 1
ATOM 691 C C . TRP A 1 81 ? -3.724 7.623 24.840 1.00 70.94 81 TRP A C 1
ATOM 693 O O . TRP A 1 81 ? -3.517 8.551 25.619 1.00 70.94 81 TRP A O 1
ATOM 703 N N . LEU A 1 82 ? -3.105 6.444 24.960 1.00 62.75 82 LEU A N 1
ATOM 704 C CA . LEU A 1 82 ? -2.114 6.156 26.005 1.00 62.75 82 LEU A CA 1
ATOM 705 C C . LEU A 1 82 ? -0.922 7.120 25.932 1.00 62.75 82 LEU A C 1
ATOM 707 O O . LEU A 1 82 ? -0.389 7.510 26.965 1.00 62.75 82 LEU A O 1
ATOM 711 N N . ARG A 1 83 ? -0.577 7.621 24.738 1.00 58.22 83 ARG A N 1
ATOM 712 C CA . ARG A 1 83 ? 0.445 8.668 24.560 1.00 58.22 83 ARG A CA 1
ATOM 713 C C . ARG A 1 83 ? 0.072 10.016 25.199 1.00 58.22 83 ARG A C 1
ATOM 715 O O . ARG A 1 83 ? 0.959 10.823 25.462 1.00 58.22 83 ARG A O 1
ATOM 722 N N . LYS A 1 84 ? -1.218 10.284 25.436 1.00 56.12 84 LYS A N 1
ATOM 723 C CA . LYS A 1 84 ? -1.712 11.516 26.082 1.00 56.12 84 LYS A CA 1
ATOM 724 C C . LYS A 1 84 ? -1.882 11.391 27.595 1.00 56.12 84 LYS A C 1
ATOM 726 O O . LYS A 1 84 ? -2.124 12.399 28.255 1.00 56.12 84 LYS A O 1
ATOM 731 N N . ILE A 1 85 ? -1.769 10.186 28.146 1.00 57.75 85 ILE A N 1
ATOM 732 C CA . ILE A 1 85 ? -1.938 9.940 29.573 1.00 57.75 85 ILE A CA 1
ATOM 733 C C . ILE A 1 85 ? -0.541 9.902 30.209 1.00 57.75 85 ILE A C 1
ATOM 735 O O . ILE A 1 85 ? 0.273 9.067 29.817 1.00 57.75 85 ILE A O 1
ATOM 739 N N . PRO A 1 86 ? -0.210 10.781 31.175 1.00 57.06 86 PRO A N 1
ATOM 740 C CA . PRO A 1 86 ? 1.072 10.700 31.864 1.00 57.06 86 PRO A CA 1
ATOM 741 C C . PRO A 1 86 ? 1.201 9.319 32.523 1.00 57.06 86 PRO A C 1
ATOM 743 O O . PRO A 1 86 ? 0.284 8.881 33.219 1.00 57.06 86 PRO A O 1
ATOM 746 N N . ASN A 1 87 ? 2.346 8.657 32.303 1.00 55.94 87 ASN A N 1
ATOM 747 C CA . ASN A 1 87 ? 2.693 7.262 32.646 1.00 55.94 87 ASN A CA 1
ATOM 748 C C . ASN A 1 87 ? 2.253 6.739 34.037 1.00 55.94 87 ASN A C 1
ATOM 750 O O . ASN A 1 87 ? 2.275 5.535 34.268 1.00 55.94 87 ASN A O 1
ATOM 754 N N . ARG A 1 88 ? 1.837 7.604 34.969 1.00 52.31 88 ARG A N 1
ATOM 755 C CA . ARG A 1 88 ? 1.324 7.231 36.295 1.00 52.31 88 ARG A CA 1
ATOM 756 C C . ARG A 1 88 ? -0.006 6.467 36.280 1.00 52.31 88 ARG A C 1
ATOM 758 O O . A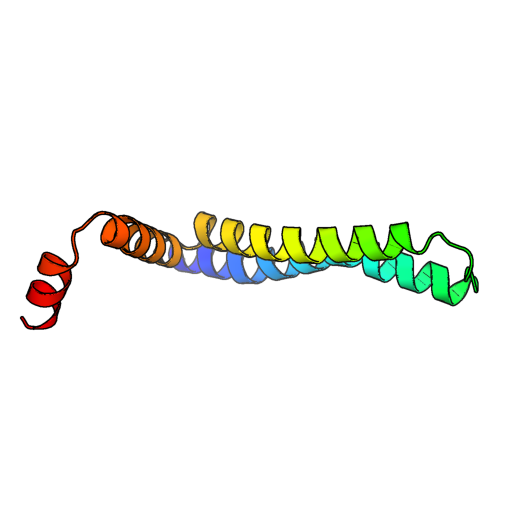RG A 1 88 ? -0.198 5.637 37.158 1.00 52.31 88 ARG A O 1
ATOM 765 N N . ILE A 1 89 ? -0.908 6.707 35.325 1.00 57.91 89 ILE A N 1
ATOM 766 C CA . ILE A 1 89 ? -2.226 6.026 35.304 1.00 57.91 89 ILE A CA 1
ATOM 767 C C . ILE A 1 89 ? -2.122 4.617 34.694 1.00 57.91 89 ILE A C 1
ATOM 769 O O . ILE A 1 89 ? -2.841 3.706 35.093 1.00 57.91 89 ILE A O 1
ATOM 773 N N . LEU A 1 90 ? -1.169 4.416 33.780 1.00 54.91 90 LEU A N 1
ATOM 774 C CA . LEU A 1 90 ? -0.954 3.149 33.079 1.00 54.91 90 LEU A CA 1
ATOM 775 C C . LEU A 1 90 ? -0.453 2.042 34.025 1.00 54.91 90 LEU A C 1
ATOM 777 O O . LEU A 1 90 ? -0.816 0.891 33.847 1.00 54.91 90 LEU A O 1
ATOM 781 N N . ILE A 1 91 ? 0.310 2.395 35.068 1.00 55.25 91 ILE A N 1
ATOM 782 C CA . ILE A 1 91 ? 0.808 1.446 36.082 1.00 55.25 91 ILE A CA 1
ATOM 783 C C . ILE A 1 91 ? -0.303 1.017 37.056 1.00 55.25 91 ILE A C 1
ATOM 785 O O . ILE A 1 91 ? -0.341 -0.137 37.470 1.00 55.25 91 ILE A O 1
ATOM 789 N N . ILE A 1 92 ? -1.236 1.912 37.395 1.00 53.97 92 ILE A N 1
ATOM 790 C CA . ILE A 1 92 ? -2.315 1.614 38.353 1.00 53.97 92 ILE A CA 1
ATOM 791 C C . 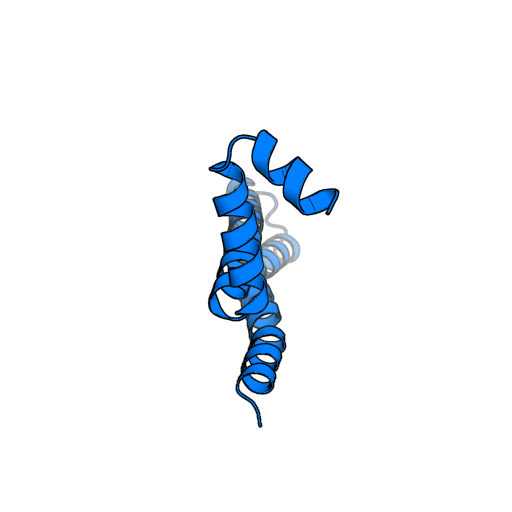ILE A 1 92 ? -3.336 0.634 37.752 1.00 53.97 92 ILE A C 1
ATOM 793 O O . ILE A 1 92 ? -3.776 -0.275 38.445 1.00 53.97 92 ILE A O 1
ATOM 797 N N . ASN A 1 93 ? -3.642 0.749 36.456 1.00 49.16 93 ASN A N 1
ATOM 798 C CA . ASN A 1 93 ? -4.566 -0.163 35.765 1.00 49.16 93 ASN A CA 1
ATOM 799 C C . ASN A 1 93 ? -3.946 -1.508 35.341 1.00 49.16 93 ASN A C 1
ATOM 801 O O . ASN A 1 93 ? -4.663 -2.349 34.817 1.00 49.16 93 ASN A O 1
ATOM 805 N N . LEU A 1 94 ? -2.629 -1.689 35.491 1.00 49.91 94 LEU A N 1
ATOM 806 C CA . LEU A 1 94 ? -1.926 -2.929 35.123 1.00 49.91 94 LEU A CA 1
ATOM 807 C C . LEU A 1 94 ? -1.591 -3.796 36.349 1.00 49.91 94 LEU A C 1
ATOM 809 O O . LEU A 1 94 ? -1.243 -4.962 36.192 1.00 49.91 94 LEU A O 1
ATOM 813 N N . ILE A 1 95 ? -1.655 -3.214 37.553 1.00 52.50 95 ILE A N 1
ATOM 814 C CA . ILE A 1 95 ? -1.399 -3.886 38.838 1.00 52.50 95 ILE A CA 1
ATOM 815 C C . ILE A 1 95 ? -2.709 -4.281 39.551 1.00 52.50 95 ILE A C 1
ATOM 817 O O . ILE A 1 95 ? -2.682 -5.181 40.390 1.00 52.50 95 ILE A O 1
ATOM 821 N N . MET A 1 96 ? -3.841 -3.646 39.221 1.00 37.66 96 MET A N 1
ATOM 822 C CA . MET A 1 96 ? -5.188 -4.125 39.581 1.00 37.66 96 MET A CA 1
ATOM 823 C C . MET A 1 96 ? -5.732 -5.078 38.523 1.00 37.66 96 MET A C 1
ATOM 825 O O . MET A 1 96 ? -6.433 -6.030 38.929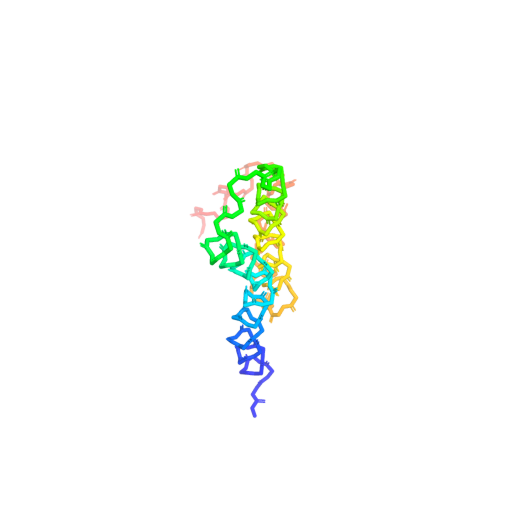 1.00 37.66 96 MET A O 1
#

Organism: Meloidogyne enterolobii (NCBI:txid390850)

Foldseek 3Di:
DDLLVVLVVCLVPVLVVVLCVLCVVLVVVVVVCVVVVPPVDPPVVSVVSVVCSVVVSVVVNVVSCCVRPPVSVVVVVVVVVVVVDPPVVVVVVVVD

pLDDT: mean 72.0, std 10.73, range [37.66, 84.19]

Radius of gyration: 20.83 Å; chains: 1; bounding box: 45×25×64 Å